Protein AF-A0A7S0CJ72-F1 (afdb_monomer_lite)

Foldseek 3Di:
DPPLDADLPQAPDWDAWDAQPLQQKIKTFGKWKDQLDDDPDPCHLQRNPDGWDFDAGCWFPRHDPHTGTTDIDPVCFLPLRRQQQAIFIAHNVVGHGDDGDADPSSHHFRWDADNNNQWIKTQGPNVRPDIDIDGPDPPDPDDDDDD

Secondary structure (DSSP, 8-state):
----PPP-TT-SEEEEEEEETTTTEEEEEEE-EEE--STTSTTTTTTTTS--EEEE--SSTT-SSSEEEEEEGGGGTT-TTT----EEEEETTTTEEEEEE--TTS--EEEEE-TTSSEEEEEETTTT--EEEEE-----SSS----

Organism: NCBI:txid420281

Sequence (147 aa):
MDDGKIPVPLSHGAEQLVHSQANGRVFVRSTVCCTCGFEGAYNGPDCGRCDGENVTVTTGPWAGPEIIMGRCGYSCDGNATTDILGVYEYDTNNDKVVRKHVMKDRTGGDPFPSPDGQHIVMLARNGGTSLRVVPWLISSRNGRLHT

Structure (mmCIF, N/CA/C/O backbone):
data_AF-A0A7S0CJ72-F1
#
_entry.id   AF-A0A7S0CJ72-F1
#
loop_
_atom_site.group_PDB
_atom_site.id
_atom_site.type_symbol
_atom_site.label_atom_id
_atom_site.label_alt_id
_atom_site.label_comp_id
_atom_site.label_asym_id
_atom_site.label_entity_id
_atom_site.label_seq_id
_atom_site.pdbx_PDB_ins_code
_atom_site.Cartn_x
_atom_site.Cartn_y
_atom_site.Cartn_z
_atom_site.occupancy
_atom_site.B_iso_or_equiv
_atom_site.auth_seq_id
_atom_site.auth_comp_id
_atom_site.auth_asym_id
_atom_site.auth_atom_id
_atom_site.pdbx_PDB_model_num
ATOM 1 N N . MET A 1 1 ? -0.139 -28.806 9.223 1.00 43.81 1 MET A N 1
ATOM 2 C CA . MET A 1 1 ? -0.161 -27.686 10.180 1.00 43.81 1 MET A CA 1
ATOM 3 C C . MET A 1 1 ? -0.335 -26.448 9.342 1.00 43.81 1 MET A C 1
ATOM 5 O O . MET A 1 1 ? 0.500 -26.218 8.480 1.00 43.81 1 MET A O 1
ATOM 9 N N . ASP A 1 2 ? -1.461 -25.767 9.506 1.00 59.28 2 ASP A N 1
ATOM 10 C CA . ASP A 1 2 ? -1.599 -24.397 9.027 1.00 59.28 2 ASP A CA 1
ATOM 11 C C . ASP A 1 2 ? -0.622 -23.571 9.873 1.00 59.28 2 ASP A C 1
ATOM 13 O O . ASP A 1 2 ? -0.706 -23.600 11.102 1.00 59.28 2 ASP A O 1
ATOM 17 N N . ASP A 1 3 ? 0.411 -23.000 9.259 1.00 70.56 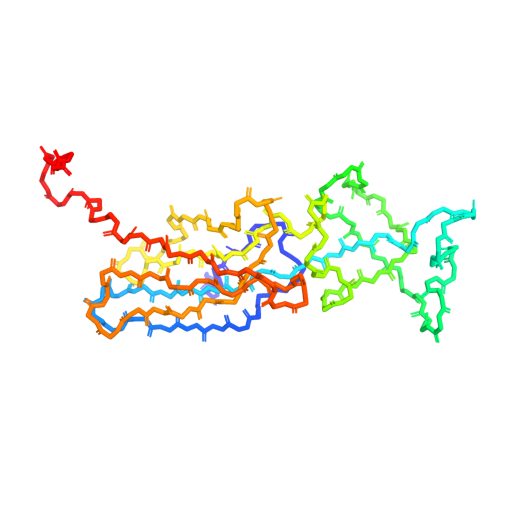3 ASP A N 1
ATOM 18 C CA . ASP A 1 3 ? 1.520 -22.363 9.981 1.00 70.56 3 ASP A CA 1
ATOM 19 C C . ASP A 1 3 ? 1.185 -20.929 10.426 1.00 70.56 3 ASP A C 1
ATOM 21 O O . ASP A 1 3 ? 2.069 -20.186 10.853 1.00 70.56 3 ASP A O 1
ATOM 25 N N . GLY A 1 4 ? -0.099 -20.552 10.360 1.00 73.69 4 GLY A N 1
ATOM 26 C CA . GLY A 1 4 ? -0.609 -19.250 10.784 1.00 73.69 4 GLY A CA 1
ATOM 27 C C . GLY A 1 4 ? -0.193 -18.109 9.857 1.00 73.69 4 GLY A C 1
ATOM 28 O O . GLY A 1 4 ? -0.257 -16.943 10.248 1.00 73.69 4 GLY A O 1
ATOM 29 N N . LYS A 1 5 ? 0.274 -18.415 8.640 1.00 80.31 5 LYS A N 1
ATOM 30 C CA . LYS A 1 5 ? 0.663 -17.403 7.658 1.00 80.31 5 LYS A CA 1
ATOM 31 C C . LYS A 1 5 ? -0.555 -16.834 6.949 1.00 80.31 5 LYS A C 1
ATOM 33 O O . LYS A 1 5 ? -1.272 -17.532 6.240 1.00 80.31 5 LYS A O 1
ATOM 38 N N . ILE A 1 6 ? -0.710 -15.520 7.048 1.00 83.00 6 ILE A N 1
ATOM 39 C CA . ILE A 1 6 ? -1.714 -14.773 6.294 1.00 83.00 6 ILE A CA 1
ATOM 40 C C . ILE A 1 6 ? -1.070 -14.295 4.986 1.00 83.00 6 ILE A C 1
ATOM 42 O O . ILE A 1 6 ? -0.121 -13.506 5.032 1.00 83.00 6 ILE A O 1
ATOM 46 N N . PRO A 1 7 ? -1.542 -14.744 3.809 1.00 84.69 7 PRO A N 1
ATOM 47 C CA . PRO A 1 7 ? -0.971 -14.310 2.543 1.00 84.69 7 PRO A CA 1
ATOM 48 C C . PRO A 1 7 ? -1.299 -12.837 2.273 1.00 84.69 7 PRO A C 1
ATOM 50 O O . PRO A 1 7 ? -2.437 -12.397 2.441 1.00 84.69 7 PRO A O 1
ATOM 53 N N . VAL A 1 8 ? -0.307 -12.094 1.779 1.00 87.56 8 VAL A N 1
ATOM 54 C CA . VAL A 1 8 ? -0.478 -10.745 1.224 1.00 87.56 8 VAL A CA 1
ATOM 55 C C . VAL A 1 8 ? -0.369 -10.866 -0.300 1.00 87.56 8 VAL A C 1
ATOM 57 O O . VAL A 1 8 ? 0.742 -10.972 -0.822 1.00 87.56 8 VAL A O 1
ATOM 60 N N . PRO A 1 9 ? -1.494 -10.936 -1.036 1.00 87.69 9 PRO A N 1
ATOM 61 C CA . PRO A 1 9 ? -1.473 -11.316 -2.445 1.00 87.69 9 PRO A CA 1
ATOM 62 C C . PRO A 1 9 ? -0.627 -10.369 -3.297 1.00 87.69 9 PRO A C 1
ATOM 64 O O . PRO A 1 9 ? -0.690 -9.151 -3.125 1.00 87.69 9 PRO A O 1
ATOM 67 N N . LEU A 1 10 ? 0.125 -10.939 -4.245 1.00 90.81 10 LEU A N 1
ATOM 68 C CA . LEU A 1 10 ? 0.986 -10.227 -5.205 1.00 90.81 10 LEU A CA 1
ATOM 69 C C . LEU A 1 10 ? 2.127 -9.410 -4.578 1.00 90.81 10 LEU A C 1
ATOM 71 O O . LEU A 1 10 ? 2.907 -8.804 -5.306 1.00 90.81 10 LEU A O 1
ATOM 75 N N . SER A 1 11 ? 2.240 -9.386 -3.254 1.00 92.19 11 SER A N 1
ATOM 76 C CA . SER A 1 11 ? 3.281 -8.654 -2.549 1.00 92.19 11 SER A CA 1
ATOM 77 C C . SER A 1 11 ? 4.620 -9.358 -2.704 1.00 92.19 11 SER A C 1
ATOM 79 O O . SER A 1 11 ? 4.690 -10.577 -2.558 1.00 92.19 11 SER A O 1
ATOM 81 N N . HIS A 1 12 ? 5.683 -8.592 -2.927 1.00 92.69 12 HIS A N 1
ATOM 82 C CA . HIS A 1 12 ? 7.040 -9.081 -2.696 1.00 92.69 12 HIS A CA 1
ATOM 83 C C . HIS A 1 12 ? 7.337 -9.113 -1.193 1.00 92.69 12 HIS A C 1
ATOM 85 O O . HIS A 1 12 ? 7.817 -10.115 -0.669 1.00 92.69 12 HIS A O 1
ATOM 91 N N . GLY A 1 13 ? 6.996 -8.027 -0.494 1.00 90.12 13 GLY A N 1
ATOM 92 C CA . GLY A 1 13 ? 7.207 -7.883 0.942 1.00 90.12 13 GLY A CA 1
ATOM 93 C C . GLY A 1 13 ? 6.019 -7.225 1.627 1.00 90.12 13 GLY A C 1
ATOM 94 O O . GLY A 1 13 ? 5.258 -6.482 1.009 1.00 90.12 13 GLY A O 1
ATOM 95 N N . ALA A 1 14 ? 5.827 -7.535 2.904 1.00 89.44 14 ALA A N 1
ATOM 96 C CA . ALA A 1 14 ? 4.840 -6.888 3.754 1.00 89.44 14 ALA A CA 1
ATOM 97 C C . ALA A 1 14 ? 5.614 -6.090 4.806 1.00 89.44 14 ALA A C 1
ATOM 99 O O . ALA A 1 14 ? 6.204 -6.652 5.727 1.00 89.44 14 ALA A O 1
ATOM 100 N N . GLU A 1 15 ? 5.680 -4.782 4.610 1.00 84.38 15 GLU A N 1
ATOM 101 C CA . GLU A 1 15 ? 6.492 -3.865 5.398 1.00 84.38 15 GLU A CA 1
ATOM 102 C C . GLU A 1 15 ? 5.594 -2.869 6.127 1.00 84.38 15 GLU A C 1
ATOM 104 O O . GLU A 1 15 ? 4.412 -2.756 5.823 1.00 84.38 15 GLU A O 1
ATOM 109 N N . GLN A 1 16 ? 6.149 -2.159 7.112 1.00 87.44 16 GLN A N 1
ATOM 110 C CA . GLN A 1 16 ? 5.455 -1.121 7.884 1.00 87.44 16 GLN A CA 1
ATOM 111 C C . GLN A 1 16 ? 4.030 -1.498 8.308 1.00 87.44 16 GLN A C 1
ATOM 113 O O . GLN A 1 16 ? 3.024 -1.207 7.653 1.00 87.44 16 GLN A O 1
ATOM 118 N N . LEU A 1 17 ? 3.974 -2.142 9.463 1.00 91.81 17 LEU A N 1
ATOM 119 C CA . LEU A 1 17 ? 2.744 -2.589 10.081 1.00 91.81 17 LEU A CA 1
ATOM 120 C C . LEU A 1 17 ? 2.312 -1.597 11.155 1.00 91.81 17 LEU A C 1
ATOM 122 O O . LEU A 1 17 ? 3.103 -1.215 12.017 1.00 91.81 17 LEU A O 1
ATOM 126 N N . VAL A 1 18 ? 1.032 -1.244 11.148 1.00 93.94 18 VAL A N 1
ATOM 127 C CA . VAL A 1 18 ? 0.402 -0.474 12.224 1.00 93.94 18 VAL A CA 1
ATOM 128 C C . VAL A 1 18 ? -0.882 -1.160 12.668 1.00 93.94 18 VAL A C 1
ATOM 130 O O . VAL A 1 18 ? -1.669 -1.636 11.853 1.00 93.94 18 VAL A O 1
ATOM 133 N N . HIS A 1 19 ? -1.100 -1.216 13.978 1.00 93.00 19 HIS A N 1
ATOM 134 C CA . HIS A 1 19 ? -2.293 -1.810 14.571 1.00 93.00 19 HIS A CA 1
ATOM 135 C C . HIS A 1 19 ? -3.148 -0.721 15.218 1.00 93.00 19 HIS A C 1
ATOM 137 O O . HIS A 1 19 ? -2.664 0.044 16.051 1.00 93.00 19 H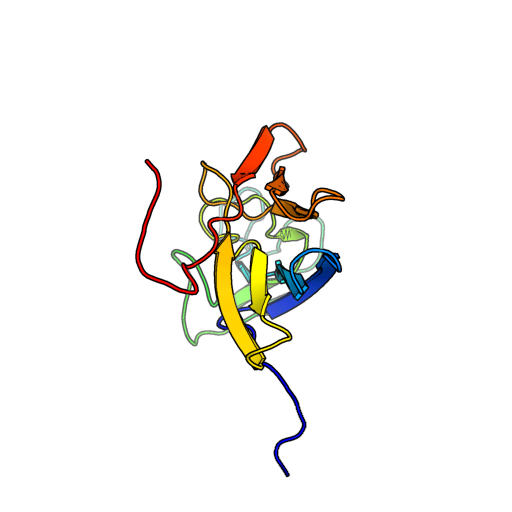IS A O 1
ATOM 143 N N . SER A 1 20 ? -4.428 -0.665 14.856 1.00 92.12 20 SER A N 1
ATOM 144 C CA . SER A 1 20 ? -5.417 0.163 15.538 1.00 92.12 20 SER A CA 1
ATOM 145 C C . SER A 1 20 ? -6.166 -0.684 16.558 1.00 92.12 20 SER A C 1
ATOM 147 O O . SER A 1 20 ? -6.998 -1.524 16.214 1.00 92.12 20 SER A O 1
ATOM 149 N N . GLN A 1 21 ? -5.881 -0.439 17.836 1.00 88.12 21 GLN A N 1
ATOM 150 C CA . GLN A 1 21 ? -6.561 -1.126 18.936 1.00 88.12 21 GLN A CA 1
ATOM 151 C C . GLN A 1 21 ? -8.054 -0.775 19.002 1.00 88.12 21 GLN A C 1
ATOM 153 O O . GLN A 1 21 ? -8.862 -1.621 19.370 1.00 88.12 21 GLN A O 1
ATOM 158 N N . ALA A 1 22 ? -8.427 0.447 18.608 1.00 88.94 22 ALA A N 1
ATOM 159 C CA . ALA A 1 22 ? -9.801 0.935 18.686 1.00 88.94 22 ALA A CA 1
ATOM 160 C C . ALA A 1 22 ? -10.771 0.171 17.766 1.00 88.94 22 ALA A C 1
ATOM 162 O O . ALA A 1 22 ? -11.934 -0.011 18.120 1.00 88.94 22 ALA A O 1
ATOM 163 N N . ASN A 1 23 ? -10.308 -0.299 16.601 1.00 85.69 23 ASN A N 1
ATOM 164 C CA . ASN A 1 23 ? -11.149 -1.008 15.628 1.00 85.69 23 ASN A CA 1
ATOM 165 C C . ASN A 1 23 ? -10.674 -2.444 15.306 1.00 85.69 23 ASN A C 1
ATOM 167 O O . ASN A 1 23 ? -11.300 -3.120 14.481 1.00 85.69 23 ASN A O 1
ATOM 171 N N . 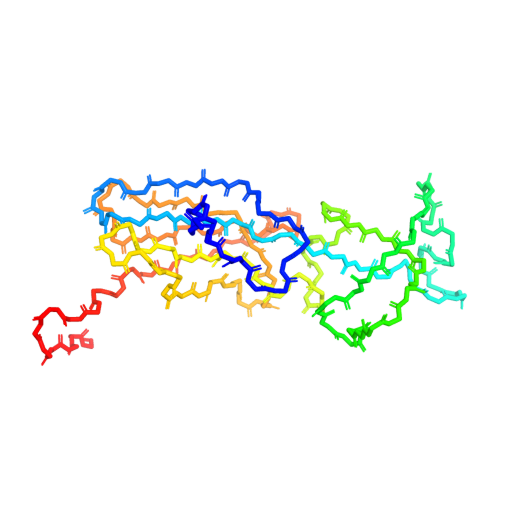GLY A 1 24 ? -9.605 -2.920 15.958 1.00 89.44 24 GLY A N 1
ATOM 172 C CA . GLY A 1 24 ? -9.055 -4.268 15.783 1.00 89.44 24 GLY A CA 1
ATOM 173 C C . GLY A 1 24 ? -8.552 -4.525 14.362 1.00 89.44 24 GLY A C 1
ATOM 174 O O . GLY A 1 24 ? -8.833 -5.572 13.777 1.00 89.44 24 GLY A O 1
ATOM 175 N N . ARG A 1 25 ? -7.883 -3.537 13.758 1.00 91.69 25 ARG A N 1
ATOM 176 C CA . ARG A 1 25 ? -7.360 -3.634 12.389 1.00 91.69 25 ARG A CA 1
ATOM 177 C C . ARG A 1 25 ? -5.856 -3.518 12.375 1.00 91.69 25 ARG A C 1
ATOM 179 O O . ARG A 1 25 ? -5.280 -2.645 13.024 1.00 91.69 25 ARG A O 1
ATOM 186 N N . VAL A 1 26 ? -5.234 -4.369 11.574 1.00 93.50 26 VAL A N 1
ATOM 187 C CA . VAL A 1 26 ? -3.832 -4.241 11.200 1.00 93.50 26 VAL A CA 1
ATOM 188 C C . VAL A 1 26 ? -3.785 -3.691 9.785 1.00 93.50 26 VAL A C 1
ATOM 190 O O . VAL A 1 26 ? -4.464 -4.193 8.894 1.00 93.50 26 VAL A O 1
ATOM 193 N N . PHE A 1 27 ? -2.986 -2.658 9.578 1.00 94.38 27 PHE A N 1
ATOM 194 C CA . PHE A 1 27 ? -2.716 -2.090 8.270 1.00 94.38 27 PHE A CA 1
ATOM 195 C C . PHE A 1 27 ? -1.263 -2.386 7.931 1.00 94.38 27 PHE A C 1
ATOM 197 O O . PHE A 1 27 ? -0.370 -2.059 8.712 1.00 94.38 27 PHE A O 1
ATOM 204 N N . VAL A 1 28 ? -1.035 -3.032 6.792 1.00 94.19 28 VAL A N 1
ATOM 205 C CA . VAL A 1 28 ? 0.297 -3.461 6.360 1.00 94.19 28 VAL A CA 1
ATOM 206 C C . VAL A 1 28 ? 0.574 -2.888 4.987 1.00 94.19 28 VAL A C 1
ATOM 208 O O . VAL A 1 28 ? -0.215 -3.090 4.059 1.00 94.19 28 VAL A O 1
ATOM 211 N N . ARG A 1 29 ? 1.689 -2.175 4.843 1.00 94.00 29 ARG A N 1
ATOM 212 C CA . ARG A 1 29 ? 2.140 -1.699 3.542 1.00 94.00 29 ARG A CA 1
ATOM 213 C C . ARG A 1 29 ? 2.703 -2.871 2.738 1.00 94.00 29 ARG A C 1
ATOM 215 O O . ARG A 1 29 ? 3.579 -3.604 3.178 1.00 94.00 29 ARG A O 1
ATOM 222 N N . SER A 1 30 ? 2.200 -3.043 1.529 1.00 93.81 30 SER A N 1
ATOM 223 C CA . SER A 1 30 ? 2.753 -3.971 0.555 1.00 93.81 30 SER A CA 1
ATOM 224 C C . SER A 1 30 ? 3.854 -3.295 -0.251 1.00 93.81 30 SER A C 1
ATOM 226 O O . SER A 1 30 ? 3.692 -2.157 -0.703 1.00 93.81 30 SER A O 1
ATOM 228 N N . THR A 1 31 ? 4.957 -4.014 -0.431 1.00 92.12 31 THR A N 1
ATOM 229 C CA . THR A 1 31 ? 6.028 -3.668 -1.359 1.00 92.12 31 THR A CA 1
ATOM 230 C C . THR A 1 31 ? 6.033 -4.630 -2.542 1.00 92.12 31 THR A C 1
ATOM 232 O O . THR A 1 31 ? 5.634 -5.794 -2.436 1.00 92.12 31 THR A O 1
ATOM 235 N N . VAL A 1 32 ? 6.454 -4.125 -3.699 1.00 93.12 32 VAL A N 1
ATOM 236 C CA . VAL A 1 32 ? 6.430 -4.834 -4.986 1.00 93.12 32 VAL A CA 1
ATOM 237 C C . VAL A 1 32 ? 7.818 -4.864 -5.611 1.00 93.12 32 VAL A C 1
ATOM 239 O O . VAL A 1 32 ? 8.716 -4.140 -5.181 1.00 93.12 32 VAL A O 1
ATOM 242 N N . CYS A 1 33 ? 7.965 -5.677 -6.653 1.00 91.38 33 CYS A N 1
ATOM 243 C CA . CYS A 1 33 ? 9.089 -5.589 -7.572 1.00 91.38 33 CYS A CA 1
ATOM 244 C C . CYS A 1 33 ? 8.706 -4.797 -8.822 1.00 91.38 33 CYS A C 1
ATOM 246 O O . CYS A 1 33 ? 7.551 -4.803 -9.250 1.00 91.38 33 CYS A O 1
ATOM 248 N N . CYS A 1 34 ? 9.682 -4.131 -9.421 1.00 87.25 34 CYS A N 1
ATOM 249 C CA . CYS A 1 34 ? 9.555 -3.376 -10.656 1.00 87.25 34 CYS A CA 1
ATOM 250 C C . CYS A 1 34 ? 10.781 -3.627 -11.536 1.00 87.25 34 CYS A C 1
ATOM 252 O O . CYS A 1 34 ? 11.883 -3.875 -11.045 1.00 87.25 34 CYS A O 1
ATOM 254 N N . THR A 1 35 ? 10.589 -3.568 -12.852 1.00 86.38 35 THR A N 1
ATOM 255 C CA . THR A 1 35 ? 11.709 -3.611 -13.793 1.00 86.38 35 THR A CA 1
ATOM 256 C C . THR A 1 35 ? 12.515 -2.319 -13.720 1.00 86.38 35 THR A C 1
ATOM 258 O O . THR A 1 35 ? 11.969 -1.241 -13.470 1.00 86.38 35 THR A O 1
ATOM 261 N N . CYS A 1 36 ? 13.809 -2.418 -13.999 1.00 77.31 36 CYS A N 1
ATOM 262 C CA . CYS A 1 36 ? 14.672 -1.253 -14.176 1.00 77.31 36 CYS A CA 1
ATOM 263 C C . CYS A 1 36 ? 14.399 -0.486 -15.473 1.00 77.31 36 CYS A C 1
ATOM 265 O O . CYS A 1 36 ? 14.829 0.658 -15.626 1.00 77.31 36 CYS A O 1
ATOM 267 N N . GLY A 1 37 ? 13.581 -1.076 -16.345 1.00 71.94 37 GLY A N 1
ATOM 268 C CA . GLY A 1 37 ? 13.180 -0.528 -17.622 1.00 71.94 37 GLY A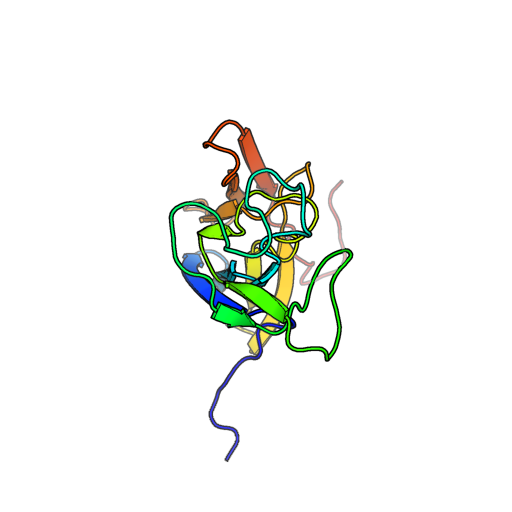 CA 1
ATOM 269 C C . GLY A 1 37 ? 13.782 -1.330 -18.766 1.00 71.94 37 GLY A C 1
ATOM 270 O O . GLY A 1 37 ? 14.196 -2.476 -18.616 1.00 71.94 37 GLY A O 1
ATOM 271 N N . PHE A 1 38 ? 13.793 -0.703 -19.931 1.00 62.81 38 PHE A N 1
ATOM 272 C CA . PHE A 1 38 ? 14.397 -1.218 -21.152 1.00 62.81 38 PHE A CA 1
ATOM 273 C C . PHE A 1 38 ? 15.596 -0.339 -21.533 1.00 62.81 38 PHE A C 1
ATOM 275 O O . PHE A 1 38 ? 15.810 0.734 -20.959 1.00 62.81 38 PHE A O 1
ATOM 282 N N . GLU A 1 39 ? 16.376 -0.782 -22.515 1.00 52.50 39 GLU A N 1
ATOM 283 C CA . GLU A 1 39 ? 17.472 0.001 -23.087 1.00 52.50 39 GLU A CA 1
ATOM 284 C C . GLU A 1 39 ? 16.960 1.376 -23.576 1.00 52.50 39 GLU A C 1
ATOM 286 O O . GLU A 1 39 ? 16.143 1.456 -24.490 1.00 52.50 39 GLU A O 1
ATOM 291 N N . GLY A 1 40 ? 17.383 2.464 -22.914 1.00 47.56 40 GLY A N 1
ATOM 292 C CA . GLY A 1 40 ? 16.910 3.838 -23.164 1.00 47.56 40 GLY A CA 1
ATOM 293 C C . GLY A 1 40 ? 16.008 4.454 -22.079 1.00 47.56 40 GLY A C 1
ATOM 294 O O . GLY A 1 40 ? 15.691 5.641 -22.158 1.00 47.56 40 GLY A O 1
ATOM 295 N N . ALA A 1 41 ? 15.613 3.704 -21.044 1.00 56.59 41 ALA A N 1
ATOM 296 C CA . ALA A 1 41 ? 14.967 4.266 -19.852 1.00 56.59 41 ALA A CA 1
ATOM 297 C C . ALA A 1 41 ? 15.977 5.019 -18.957 1.00 56.59 41 ALA A C 1
ATOM 299 O O . ALA A 1 41 ? 17.167 4.716 -18.971 1.00 56.59 41 ALA A O 1
ATOM 300 N N . TYR A 1 42 ? 15.507 5.957 -18.120 1.00 46.69 42 TYR A N 1
ATOM 301 C CA . TYR A 1 42 ? 16.361 6.754 -17.210 1.00 46.69 42 TYR A CA 1
ATOM 302 C C . TYR A 1 42 ? 17.196 5.887 -16.240 1.00 46.69 42 TYR A C 1
ATOM 304 O O . TYR A 1 42 ? 18.252 6.317 -15.785 1.00 46.69 42 TYR A O 1
ATOM 312 N N . ASN A 1 43 ? 16.742 4.655 -15.972 1.00 56.50 43 ASN A N 1
ATOM 313 C CA . ASN A 1 43 ? 17.438 3.642 -15.174 1.00 56.50 43 ASN A CA 1
ATOM 314 C C . ASN A 1 43 ? 17.951 2.444 -15.998 1.00 56.50 43 ASN A C 1
ATOM 316 O O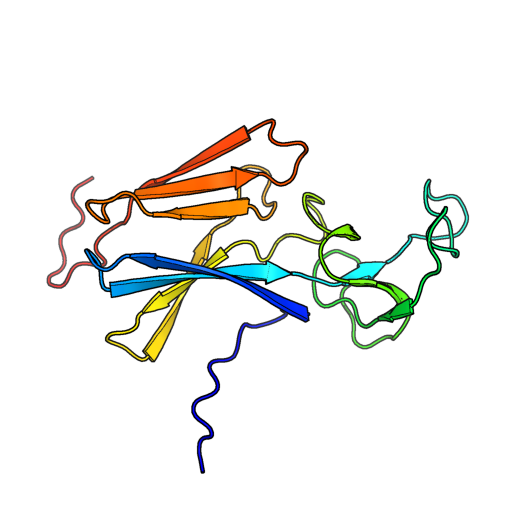 . ASN A 1 43 ? 18.400 1.483 -15.391 1.00 56.50 43 ASN A O 1
ATOM 320 N N . GLY A 1 44 ? 17.925 2.509 -17.336 1.00 56.62 44 GLY A N 1
ATOM 321 C CA . GLY A 1 44 ? 18.499 1.524 -18.262 1.00 56.62 44 GLY A CA 1
ATOM 322 C C . GLY A 1 44 ? 18.198 0.039 -17.971 1.00 56.62 44 GLY A C 1
ATOM 323 O O . GLY A 1 44 ? 17.369 -0.294 -17.127 1.00 56.62 44 GLY A O 1
ATOM 324 N N . PRO A 1 45 ? 18.881 -0.886 -18.663 1.00 59.12 45 PRO A N 1
ATOM 325 C CA . PRO A 1 45 ? 18.878 -2.298 -18.288 1.00 59.12 45 PRO A CA 1
ATOM 326 C C . PRO A 1 45 ? 19.635 -2.552 -16.971 1.00 59.12 45 PRO A C 1
ATOM 328 O O . PRO A 1 45 ? 19.337 -3.520 -16.279 1.00 59.12 45 PRO A O 1
ATOM 331 N N . ASP A 1 46 ? 20.548 -1.652 -16.587 1.00 60.25 46 ASP A N 1
ATOM 332 C CA . ASP A 1 46 ? 21.455 -1.827 -15.442 1.00 60.25 46 ASP A CA 1
ATOM 333 C C . ASP A 1 46 ? 20.929 -1.243 -14.122 1.00 60.25 46 ASP A C 1
ATOM 335 O O . ASP A 1 46 ? 21.655 -1.183 -13.135 1.00 60.25 46 ASP A O 1
ATOM 339 N N . CYS A 1 47 ? 19.675 -0.782 -14.069 1.00 70.44 47 CYS A N 1
ATOM 340 C CA . CYS A 1 47 ? 19.080 -0.190 -12.864 1.00 70.44 47 CYS A CA 1
ATOM 341 C C . CYS A 1 47 ? 19.762 1.095 -12.358 1.00 70.44 47 CYS A C 1
ATOM 343 O O . CYS A 1 47 ? 19.579 1.485 -11.197 1.00 70.44 47 CYS A O 1
ATOM 345 N N . GLY A 1 48 ? 20.492 1.785 -13.237 1.00 67.25 48 GLY A N 1
ATOM 346 C CA . GLY A 1 48 ? 21.176 3.040 -12.949 1.00 67.25 48 GLY A CA 1
ATOM 347 C C . GLY A 1 48 ? 22.377 2.865 -12.015 1.00 67.25 48 GLY A C 1
ATOM 348 O O . GLY A 1 48 ? 23.252 2.045 -12.248 1.00 67.25 48 GLY A O 1
ATOM 349 N N . ARG A 1 49 ? 22.464 3.699 -10.968 1.00 61.19 49 ARG A N 1
ATOM 350 C CA . ARG A 1 49 ? 23.629 3.767 -10.056 1.00 61.19 49 ARG A CA 1
ATOM 351 C C . ARG A 1 49 ? 23.722 2.598 -9.071 1.00 61.19 49 ARG A C 1
ATOM 353 O O . ARG A 1 49 ? 24.733 2.439 -8.392 1.00 61.19 49 ARG A O 1
ATOM 360 N N . CYS A 1 50 ? 22.654 1.837 -8.935 1.00 61.09 50 CYS A N 1
ATOM 361 C CA . CYS A 1 50 ? 22.602 0.700 -8.044 1.00 61.09 50 CYS A CA 1
ATOM 362 C C . CYS A 1 50 ? 22.517 -0.555 -8.927 1.00 61.09 50 CYS A C 1
ATOM 364 O O . CYS A 1 50 ? 21.813 -0.529 -9.938 1.00 61.09 50 CYS A O 1
ATOM 366 N N . ASP A 1 51 ? 23.159 -1.651 -8.527 1.00 70.69 51 ASP A N 1
ATOM 367 C CA . ASP A 1 51 ? 23.113 -2.913 -9.279 1.00 70.69 51 ASP A CA 1
ATOM 368 C C . ASP A 1 51 ? 21.708 -3.526 -9.243 1.00 70.69 51 ASP A C 1
ATOM 370 O O . ASP A 1 51 ? 21.038 -3.494 -8.202 1.00 70.69 51 ASP A O 1
ATOM 374 N N . GLY A 1 52 ? 21.242 -4.032 -10.383 1.00 78.94 52 GLY A N 1
ATOM 375 C CA . GLY A 1 52 ? 19.973 -4.745 -10.499 1.00 78.94 52 GLY A CA 1
ATOM 376 C C . GLY A 1 52 ? 19.999 -6.163 -9.944 1.00 78.94 52 GLY A C 1
ATOM 377 O O . GLY A 1 52 ? 21.057 -6.751 -9.726 1.00 78.94 52 GLY A O 1
ATOM 378 N N . GLU A 1 53 ? 18.811 -6.729 -9.759 1.00 86.81 53 GLU A N 1
ATOM 379 C CA . GLU A 1 53 ? 18.612 -8.126 -9.384 1.00 86.81 53 GLU A CA 1
ATOM 380 C C . GLU A 1 53 ? 17.569 -8.806 -10.282 1.00 86.81 53 GLU A C 1
ATOM 382 O O . GLU A 1 53 ? 16.728 -8.164 -10.912 1.00 86.81 53 GLU A O 1
ATOM 387 N N . ASN A 1 54 ? 17.632 -10.135 -10.343 1.00 89.44 54 ASN A N 1
ATOM 388 C CA . ASN A 1 54 ? 16.654 -10.953 -11.051 1.00 89.44 54 ASN A CA 1
ATOM 389 C C . ASN A 1 54 ? 15.369 -11.046 -10.221 1.00 89.44 54 ASN A C 1
ATOM 391 O O . ASN A 1 54 ? 15.357 -11.689 -9.170 1.00 89.44 54 ASN A O 1
ATOM 395 N N . VAL A 1 55 ? 14.285 -10.438 -10.704 1.00 91.00 55 VAL A N 1
ATOM 396 C CA . VAL A 1 55 ? 13.005 -10.351 -9.988 1.00 91.00 55 VAL A CA 1
ATOM 397 C C . VAL A 1 55 ? 11.851 -10.858 -10.842 1.00 91.00 55 VAL A C 1
ATOM 399 O O . VAL A 1 55 ? 11.887 -10.800 -12.071 1.00 91.00 55 VAL A O 1
ATOM 402 N N . THR A 1 56 ? 10.783 -11.295 -10.181 1.00 92.44 56 THR A N 1
ATOM 403 C CA . THR A 1 56 ? 9.485 -11.531 -10.819 1.00 92.44 56 THR A CA 1
ATOM 404 C C . THR A 1 56 ? 8.569 -10.363 -10.483 1.00 92.44 56 THR A C 1
ATOM 406 O O . THR A 1 56 ? 8.299 -10.088 -9.312 1.00 92.44 56 THR A O 1
ATOM 409 N N . VAL A 1 57 ? 8.091 -9.660 -11.506 1.00 91.19 57 VAL A N 1
ATOM 410 C CA . VAL A 1 57 ? 7.162 -8.540 -11.330 1.00 91.19 57 VAL A CA 1
ATOM 411 C C . VAL A 1 57 ? 5.735 -9.080 -11.281 1.00 91.19 57 VAL A C 1
ATOM 413 O O . VAL A 1 57 ? 5.287 -9.797 -12.170 1.00 91.19 57 VAL A O 1
ATOM 416 N N . THR A 1 58 ? 5.010 -8.739 -10.220 1.00 94.00 58 THR A N 1
ATOM 417 C CA . THR A 1 58 ? 3.658 -9.251 -9.931 1.00 94.00 58 THR A CA 1
ATOM 418 C C . THR A 1 58 ? 2.558 -8.223 -10.185 1.00 94.00 58 THR A C 1
ATOM 420 O O . THR A 1 58 ? 1.372 -8.553 -10.124 1.00 94.00 58 THR A O 1
ATOM 423 N N . THR A 1 59 ? 2.929 -6.972 -10.460 1.00 91.56 59 THR A N 1
ATOM 424 C CA . THR A 1 59 ? 2.006 -5.848 -10.633 1.00 91.56 59 THR A CA 1
ATOM 425 C C . THR A 1 59 ? 2.405 -4.948 -11.796 1.00 91.56 59 THR A C 1
ATOM 427 O O . THR A 1 59 ? 3.571 -4.835 -12.165 1.00 91.56 59 THR A O 1
ATOM 430 N N . GLY A 1 60 ? 1.413 -4.265 -12.367 1.00 88.38 60 GLY A N 1
ATOM 431 C CA . GLY A 1 60 ? 1.642 -3.302 -13.438 1.00 88.38 60 GLY A CA 1
ATOM 432 C C . GLY A 1 60 ? 1.817 -3.912 -14.831 1.00 88.38 60 GLY A C 1
ATOM 433 O O . GLY A 1 60 ? 1.530 -5.090 -15.035 1.00 88.38 60 GLY A O 1
ATOM 434 N N . PRO A 1 61 ? 2.260 -3.101 -15.811 1.00 87.06 61 PRO A N 1
ATOM 435 C CA . PRO A 1 61 ? 2.338 -3.500 -17.222 1.00 87.06 61 PRO A CA 1
ATOM 436 C C . PRO A 1 61 ? 3.306 -4.651 -17.511 1.00 87.06 61 PRO A C 1
ATOM 438 O O . PRO A 1 61 ? 3.148 -5.339 -18.512 1.00 87.06 61 PRO A O 1
ATOM 441 N N . TRP A 1 62 ? 4.294 -4.847 -16.638 1.00 86.81 62 TRP A N 1
ATOM 442 C CA . TRP A 1 62 ? 5.337 -5.865 -16.773 1.00 86.81 62 TRP A CA 1
ATOM 443 C C . TRP A 1 62 ? 5.084 -7.090 -15.887 1.00 86.81 62 TRP A C 1
ATOM 445 O O . TRP A 1 62 ? 5.996 -7.877 -15.656 1.00 86.81 62 TRP A O 1
ATOM 455 N N . ALA A 1 63 ? 3.868 -7.237 -15.349 1.00 90.81 63 ALA A N 1
ATOM 456 C CA . ALA A 1 63 ? 3.522 -8.382 -14.524 1.00 90.81 63 ALA A CA 1
ATOM 457 C C . ALA A 1 63 ? 3.520 -9.676 -15.350 1.00 90.81 63 ALA A C 1
ATOM 459 O O . ALA A 1 63 ? 2.850 -9.761 -16.381 1.00 90.81 63 ALA A O 1
ATOM 460 N N . GLY A 1 64 ? 4.222 -10.702 -14.875 1.00 90.25 64 GLY A N 1
ATOM 461 C CA . GLY A 1 64 ? 4.324 -11.972 -15.583 1.00 90.25 64 GLY A CA 1
ATOM 462 C C . GLY A 1 64 ? 5.158 -13.010 -14.833 1.00 90.25 64 GLY A C 1
ATOM 463 O O . GLY A 1 64 ? 5.765 -12.696 -13.812 1.00 90.25 64 GLY A O 1
ATOM 464 N N . PRO A 1 65 ? 5.184 -14.262 -15.321 1.00 90.31 65 PRO A N 1
ATOM 465 C CA . PRO A 1 65 ? 5.977 -15.333 -14.717 1.00 90.31 65 PRO A CA 1
ATOM 466 C C . PRO A 1 65 ? 7.478 -15.216 -15.025 1.00 90.31 65 PRO A C 1
ATOM 468 O O . PRO A 1 65 ? 8.277 -15.967 -14.471 1.00 90.31 65 PRO A O 1
ATOM 471 N N . GLU A 1 66 ? 7.858 -14.322 -15.936 1.00 89.19 66 GLU A N 1
ATOM 472 C CA . GLU A 1 66 ? 9.235 -14.153 -16.382 1.00 89.19 66 GLU A CA 1
ATOM 473 C C . GLU A 1 66 ? 10.100 -13.502 -15.300 1.00 89.19 66 GLU A C 1
ATOM 475 O O . GLU A 1 66 ? 9.669 -12.610 -14.566 1.00 89.19 66 GLU A O 1
ATOM 480 N N . ILE A 1 67 ? 11.346 -13.967 -15.215 1.00 88.38 67 ILE A N 1
ATOM 481 C CA . ILE A 1 67 ? 12.377 -13.352 -14.387 1.00 88.38 67 ILE A CA 1
ATOM 482 C C . ILE A 1 67 ? 13.063 -12.293 -15.241 1.00 88.38 67 ILE A C 1
ATOM 484 O O . ILE A 1 67 ? 13.615 -12.609 -16.295 1.00 88.38 67 ILE A O 1
ATOM 488 N N . ILE A 1 68 ? 13.031 -11.050 -14.778 1.00 87.00 68 ILE A N 1
ATOM 489 C CA . ILE A 1 68 ? 13.597 -9.900 -15.481 1.00 87.00 68 ILE A CA 1
ATOM 490 C C . ILE A 1 68 ? 14.536 -9.123 -14.563 1.00 87.00 68 ILE A C 1
ATOM 492 O O . ILE A 1 68 ? 14.440 -9.211 -13.338 1.00 87.00 68 ILE A O 1
ATOM 496 N N . MET A 1 69 ? 15.430 -8.336 -15.160 1.00 87.25 69 MET A N 1
ATOM 497 C CA . MET A 1 69 ? 16.280 -7.423 -14.401 1.00 87.25 69 MET A CA 1
ATOM 498 C C . MET A 1 69 ? 15.426 -6.304 -13.788 1.00 87.25 69 MET A C 1
ATOM 500 O O . MET A 1 69 ? 14.661 -5.612 -14.477 1.00 87.25 69 MET A O 1
ATOM 504 N N . GLY A 1 70 ? 15.530 -6.141 -12.475 1.00 89.06 70 GLY A N 1
ATOM 505 C CA . GLY A 1 70 ? 14.666 -5.262 -11.707 1.00 89.06 70 GLY A CA 1
ATOM 506 C C . GLY A 1 70 ? 15.170 -4.996 -10.295 1.00 89.06 70 GLY A C 1
ATOM 507 O O . GLY A 1 70 ? 16.339 -5.190 -9.967 1.00 89.06 70 GLY A O 1
ATOM 508 N N . ARG A 1 71 ? 14.253 -4.496 -9.472 1.00 88.31 71 ARG A N 1
ATOM 509 C CA . ARG A 1 71 ? 14.432 -4.226 -8.043 1.00 88.31 71 ARG A CA 1
ATOM 510 C C . ARG A 1 71 ? 13.142 -4.528 -7.307 1.00 88.31 71 ARG A C 1
ATOM 512 O O . ARG A 1 71 ? 12.067 -4.450 -7.904 1.00 88.31 71 ARG A O 1
ATOM 519 N N . CYS A 1 72 ? 13.237 -4.769 -6.008 1.00 89.38 72 CYS A N 1
ATOM 520 C CA . CYS A 1 72 ? 12.075 -4.840 -5.133 1.00 89.38 72 CYS A CA 1
ATOM 521 C C . CYS A 1 72 ? 12.127 -3.812 -3.996 1.00 89.38 72 CYS A C 1
ATOM 523 O O . CYS A 1 72 ? 13.148 -3.172 -3.735 1.00 89.38 72 CYS A O 1
ATOM 525 N N . GLY A 1 73 ? 10.994 -3.630 -3.318 1.00 88.69 73 GLY A N 1
ATOM 526 C CA . GLY A 1 73 ? 10.928 -2.775 -2.137 1.00 88.69 73 GLY A CA 1
ATOM 527 C C . GLY A 1 73 ? 10.921 -1.286 -2.479 1.00 88.69 73 GLY A C 1
ATOM 528 O O . GLY A 1 73 ? 10.298 -0.852 -3.450 1.00 88.69 73 GLY A O 1
ATOM 529 N N . TYR A 1 74 ? 11.653 -0.508 -1.678 1.00 84.81 74 TYR A N 1
ATOM 530 C CA . TYR A 1 74 ? 11.624 0.957 -1.691 1.00 84.81 74 TYR A CA 1
ATOM 531 C C . TYR A 1 74 ? 11.911 1.606 -3.048 1.00 84.81 74 TYR A C 1
ATOM 533 O O . TYR A 1 74 ? 11.436 2.703 -3.327 1.00 84.81 74 TYR A O 1
ATOM 541 N N . SER A 1 75 ? 12.681 0.943 -3.915 1.00 85.12 75 SER A N 1
ATOM 542 C CA . SER A 1 75 ? 12.994 1.466 -5.251 1.00 85.12 75 SER A CA 1
ATOM 543 C C . SER A 1 75 ? 11.783 1.537 -6.187 1.00 85.12 75 SER A C 1
ATOM 545 O O . SER A 1 75 ? 11.847 2.228 -7.201 1.00 85.12 75 SER A O 1
ATOM 547 N N . CYS A 1 76 ? 10.697 0.834 -5.861 1.00 86.56 76 CYS A N 1
ATOM 548 C CA . CYS A 1 76 ? 9.487 0.767 -6.676 1.00 86.56 76 CYS A CA 1
ATOM 549 C C . CYS A 1 76 ? 8.339 1.627 -6.135 1.00 86.56 76 CYS A C 1
ATOM 551 O O . CYS A 1 76 ? 7.307 1.741 -6.799 1.00 86.56 76 CYS A O 1
ATOM 553 N N . ASP A 1 77 ? 8.503 2.220 -4.952 1.00 87.56 77 ASP A N 1
ATOM 554 C CA . ASP A 1 77 ? 7.453 2.977 -4.280 1.00 87.56 77 ASP A CA 1
ATOM 555 C C . ASP A 1 77 ? 7.080 4.266 -5.011 1.00 87.56 77 ASP A C 1
ATOM 557 O O . ASP A 1 77 ? 7.910 4.922 -5.640 1.00 87.56 77 ASP A O 1
ATOM 561 N N . GLY A 1 78 ? 5.809 4.656 -4.905 1.00 85.44 78 GLY A N 1
ATOM 562 C CA . GLY A 1 78 ? 5.296 5.883 -5.511 1.00 85.44 78 GLY A CA 1
ATOM 563 C C . GLY A 1 78 ? 5.157 5.810 -7.032 1.00 85.44 78 GLY A C 1
ATOM 564 O O . GLY A 1 78 ? 4.654 6.749 -7.648 1.00 85.44 78 GLY A O 1
ATOM 565 N N . ASN A 1 79 ? 5.544 4.699 -7.662 1.00 86.38 79 ASN A N 1
ATOM 566 C CA . ASN A 1 79 ? 5.306 4.476 -9.078 1.00 86.38 79 ASN A CA 1
ATOM 567 C C . ASN A 1 79 ? 3.863 4.000 -9.297 1.00 86.38 79 ASN A C 1
ATOM 569 O O . ASN A 1 79 ? 3.510 2.863 -8.990 1.00 86.38 79 ASN A O 1
ATOM 573 N N . ALA A 1 80 ? 3.038 4.855 -9.903 1.00 86.62 80 ALA A N 1
ATOM 574 C CA . ALA A 1 80 ? 1.610 4.604 -10.120 1.00 86.62 80 ALA A CA 1
ATOM 575 C C . ALA A 1 80 ? 1.289 3.403 -11.030 1.00 86.62 80 ALA A C 1
ATOM 577 O O . ALA A 1 80 ? 0.127 3.010 -11.139 1.00 86.62 80 ALA A O 1
ATOM 578 N N . THR A 1 81 ? 2.289 2.839 -11.712 1.00 85.31 81 THR A N 1
ATOM 579 C CA . THR A 1 81 ? 2.115 1.659 -12.564 1.00 85.31 81 THR A CA 1
ATOM 580 C C . THR A 1 81 ? 2.466 0.357 -11.855 1.00 85.31 81 THR A C 1
ATOM 582 O O . THR A 1 81 ? 1.877 -0.662 -12.195 1.00 85.31 81 THR A O 1
ATOM 585 N N . THR A 1 82 ? 3.352 0.376 -10.854 1.00 87.88 82 THR A N 1
ATOM 586 C CA . THR A 1 82 ? 3.842 -0.833 -10.166 1.00 87.88 82 THR A CA 1
ATOM 587 C C . THR A 1 82 ? 3.447 -0.878 -8.690 1.00 87.88 82 THR A C 1
ATOM 589 O O . THR A 1 82 ? 2.940 -1.902 -8.231 1.00 87.88 82 THR A O 1
ATOM 592 N N . ASP A 1 83 ? 3.587 0.221 -7.944 1.00 89.88 83 ASP A N 1
ATOM 593 C CA . ASP A 1 83 ? 3.227 0.339 -6.520 1.00 89.88 83 ASP A CA 1
ATOM 594 C C . ASP A 1 83 ? 1.716 0.554 -6.347 1.00 89.88 83 ASP A C 1
ATOM 596 O O . ASP A 1 83 ? 1.245 1.570 -5.851 1.00 89.88 83 ASP A O 1
ATOM 600 N N . ILE A 1 84 ? 0.932 -0.415 -6.817 1.00 91.62 84 ILE A N 1
ATOM 601 C CA . ILE A 1 84 ? -0.539 -0.356 -6.867 1.00 91.62 84 ILE A CA 1
ATOM 602 C C . ILE A 1 84 ? -1.212 -1.267 -5.829 1.00 91.62 84 ILE A C 1
ATOM 604 O O . ILE A 1 84 ? -2.438 -1.454 -5.830 1.00 91.62 84 ILE A O 1
ATOM 608 N N . LEU A 1 85 ? -0.416 -1.907 -4.968 1.00 92.75 85 LEU A N 1
ATOM 609 C CA . LEU A 1 85 ? -0.926 -2.733 -3.875 1.00 92.75 85 LEU A CA 1
ATOM 610 C C . LEU A 1 85 ? -1.242 -1.884 -2.645 1.00 92.75 85 LEU A C 1
ATOM 612 O O . LEU A 1 85 ? -2.288 -2.082 -2.038 1.00 92.75 85 LEU A O 1
ATOM 616 N N . GLY A 1 86 ? -0.412 -0.889 -2.330 1.00 92.88 86 GLY A N 1
ATOM 617 C CA . GLY A 1 86 ? -0.655 0.020 -1.216 1.00 92.88 86 GLY A CA 1
ATOM 618 C C . GLY A 1 86 ? -0.768 -0.701 0.123 1.00 92.88 86 GLY A C 1
ATOM 619 O O . GLY A 1 86 ? 0.104 -1.485 0.478 1.00 92.88 86 GLY A O 1
ATOM 620 N N . VAL A 1 87 ? -1.810 -0.406 0.892 1.00 94.38 87 VAL A N 1
ATOM 621 C CA . VAL A 1 87 ? -1.983 -0.891 2.264 1.00 94.38 87 VAL A CA 1
ATOM 622 C C . VAL A 1 87 ? -3.081 -1.937 2.324 1.00 94.38 87 VAL A C 1
ATOM 624 O O . VAL A 1 87 ? -4.243 -1.653 2.034 1.00 94.38 87 VAL A O 1
ATOM 627 N N . TYR A 1 88 ? -2.739 -3.131 2.781 1.00 94.31 88 TYR A N 1
ATOM 628 C CA . TYR A 1 88 ? -3.715 -4.155 3.116 1.00 94.31 88 TYR A CA 1
ATOM 629 C C . TYR A 1 88 ? -4.264 -3.927 4.525 1.00 94.31 88 TYR A C 1
ATOM 631 O O . TYR A 1 88 ? -3.510 -3.716 5.470 1.00 94.31 88 TYR A O 1
ATOM 639 N N . GLU A 1 89 ? -5.587 -3.972 4.662 1.00 93.12 89 GLU A N 1
ATOM 640 C CA . GLU A 1 89 ? -6.294 -3.974 5.943 1.00 93.12 89 GLU A CA 1
ATOM 641 C C . GLU A 1 89 ? -6.644 -5.417 6.297 1.00 93.12 89 GLU A C 1
ATOM 643 O O . GLU A 1 89 ? -7.390 -6.084 5.575 1.00 93.12 89 GLU A O 1
ATOM 648 N N . TYR A 1 90 ? -6.125 -5.878 7.425 1.00 91.69 90 TYR A N 1
ATOM 649 C CA . TYR A 1 90 ? -6.379 -7.185 7.998 1.00 91.69 90 TYR A CA 1
ATOM 650 C C . TYR A 1 90 ? -7.256 -7.056 9.251 1.00 91.69 90 TYR A C 1
ATOM 652 O O . TYR A 1 90 ? -7.028 -6.210 10.120 1.00 91.69 90 TYR A O 1
ATOM 660 N N . ASP A 1 91 ? -8.298 -7.883 9.313 1.00 90.44 91 ASP A N 1
ATOM 661 C CA . ASP A 1 91 ? -9.223 -7.992 10.438 1.00 90.44 91 ASP A CA 1
ATOM 662 C C . ASP A 1 91 ? -8.723 -9.029 11.434 1.00 90.44 91 ASP A C 1
ATOM 664 O O . ASP A 1 91 ? -8.847 -10.228 11.182 1.00 90.44 91 ASP A O 1
ATOM 668 N N . THR A 1 92 ? -8.225 -8.586 12.586 1.00 88.38 92 THR A N 1
ATOM 669 C CA . THR A 1 92 ? -7.729 -9.511 13.615 1.00 88.38 92 THR A CA 1
ATOM 670 C C . THR A 1 92 ? -8.848 -10.304 14.284 1.00 88.38 92 THR A C 1
ATOM 672 O O . THR A 1 92 ? -8.580 -11.334 14.890 1.00 88.38 92 THR A O 1
ATOM 675 N N . ASN A 1 93 ? -10.110 -9.875 14.158 1.00 86.81 93 ASN A N 1
ATOM 676 C CA . ASN A 1 93 ? -11.247 -10.592 14.741 1.00 86.81 93 ASN A CA 1
ATOM 677 C C . ASN A 1 93 ? -11.752 -11.728 13.845 1.00 86.81 93 ASN A C 1
ATOM 679 O O . ASN A 1 93 ? -12.382 -12.656 14.339 1.00 86.81 93 ASN A O 1
ATOM 683 N N . ASN A 1 94 ? -11.541 -11.613 12.530 1.00 85.50 94 ASN A N 1
ATOM 684 C CA . ASN A 1 94 ? -12.064 -12.546 11.525 1.00 85.50 94 ASN A CA 1
ATOM 685 C C . ASN A 1 94 ? -10.960 -13.252 10.725 1.00 85.50 94 ASN A C 1
ATOM 687 O O . ASN A 1 94 ? -11.278 -13.918 9.743 1.00 85.50 94 ASN A O 1
ATOM 691 N N . ASP A 1 95 ? -9.699 -13.041 11.103 1.00 85.94 95 ASP A N 1
ATOM 692 C CA . ASP A 1 95 ? -8.503 -13.623 10.496 1.00 85.94 95 ASP A CA 1
ATOM 693 C C . ASP A 1 95 ? -8.477 -13.545 8.961 1.00 85.94 95 ASP A C 1
ATOM 695 O O . ASP A 1 95 ? -8.355 -14.538 8.245 1.00 85.94 95 ASP A O 1
ATOM 699 N N . LYS A 1 96 ? -8.681 -12.337 8.420 1.00 86.81 96 LYS A N 1
ATOM 700 C CA . LYS A 1 96 ? -8.702 -12.142 6.965 1.00 86.81 96 LYS A CA 1
AT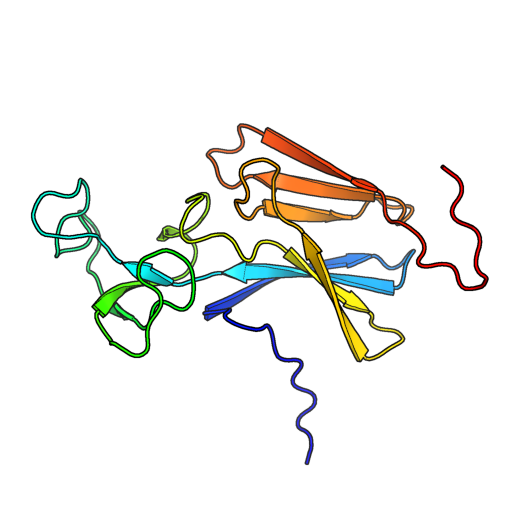OM 701 C C . LYS A 1 96 ? -8.305 -10.745 6.527 1.00 86.81 96 LYS A C 1
ATOM 703 O O . LYS A 1 96 ? -8.633 -9.746 7.170 1.00 86.81 96 LYS A O 1
ATOM 708 N N . VAL A 1 97 ? -7.687 -10.670 5.352 1.00 88.94 97 VAL A N 1
ATOM 709 C CA . VAL A 1 97 ? -7.546 -9.418 4.602 1.00 88.94 97 VAL A CA 1
ATOM 710 C C . VAL A 1 97 ? -8.938 -8.982 4.142 1.00 88.94 97 VAL A C 1
ATOM 712 O O . VAL A 1 97 ? -9.634 -9.727 3.455 1.00 88.94 97 VAL A O 1
ATOM 715 N N . VAL A 1 98 ? -9.367 -7.784 4.536 1.00 88.88 98 VAL A N 1
ATOM 716 C CA . VAL A 1 98 ? -10.712 -7.268 4.234 1.00 88.88 98 VAL A CA 1
ATOM 717 C C . VAL A 1 98 ? -10.716 -6.205 3.151 1.00 88.88 98 VAL A C 1
ATOM 719 O O . VAL A 1 98 ? -11.704 -6.083 2.428 1.00 88.88 98 VAL A O 1
ATOM 722 N N . ARG A 1 99 ? -9.643 -5.418 3.042 1.00 89.94 99 ARG A N 1
ATOM 723 C CA . ARG A 1 99 ? -9.560 -4.287 2.117 1.00 89.94 99 ARG A CA 1
ATOM 724 C C . ARG A 1 99 ? -8.127 -4.015 1.688 1.00 89.94 99 ARG A C 1
ATOM 726 O O . ARG A 1 99 ? -7.170 -4.416 2.344 1.00 89.94 99 ARG A O 1
ATOM 733 N N . LYS A 1 100 ? -8.024 -3.287 0.581 1.00 91.38 100 LYS A N 1
ATOM 734 C CA . LYS A 1 100 ? -6.791 -2.719 0.051 1.00 91.38 100 LYS A CA 1
ATOM 735 C C . LYS A 1 100 ? -6.994 -1.218 -0.141 1.00 91.38 100 LYS A C 1
ATOM 737 O O . LYS A 1 100 ? -7.965 -0.811 -0.780 1.00 91.38 100 LYS A O 1
ATOM 742 N N . HIS A 1 101 ? -6.095 -0.412 0.406 1.00 92.94 101 HIS A N 1
ATOM 743 C CA . HIS A 1 101 ? -6.127 1.045 0.360 1.00 92.94 101 HIS A CA 1
ATOM 744 C C . HIS A 1 101 ? -4.958 1.554 -0.476 1.00 92.94 101 HIS A C 1
ATOM 746 O O . HIS A 1 101 ? -3.819 1.146 -0.283 1.00 92.94 101 HIS A O 1
ATOM 752 N N . VAL A 1 102 ? -5.237 2.459 -1.403 1.00 93.44 102 VAL A N 1
ATOM 753 C CA . VAL A 1 102 ? -4.229 3.111 -2.255 1.00 93.44 102 VAL A CA 1
ATOM 754 C C . VAL A 1 102 ? -4.392 4.622 -2.155 1.00 93.44 102 VAL A C 1
ATOM 756 O O . VAL A 1 102 ? -5.405 5.105 -1.660 1.00 93.44 102 VAL A O 1
ATOM 759 N N . MET A 1 103 ? -3.438 5.398 -2.638 1.00 93.00 103 MET A N 1
ATOM 760 C CA . MET A 1 103 ? -3.570 6.842 -2.818 1.00 93.00 103 MET A CA 1
ATOM 761 C C . MET A 1 103 ? -4.531 7.166 -3.979 1.00 93.00 103 MET A C 1
ATOM 763 O O . MET A 1 103 ? -5.005 6.273 -4.685 1.00 93.00 103 MET A O 1
ATOM 767 N N . LYS A 1 104 ? -4.894 8.444 -4.170 1.00 89.62 104 LYS A N 1
ATOM 768 C CA . LYS A 1 104 ? -5.802 8.845 -5.271 1.00 89.62 104 LYS A CA 1
ATOM 769 C C . LYS A 1 104 ? -5.177 8.652 -6.655 1.00 89.62 104 LYS A C 1
ATOM 771 O O . LYS A 1 104 ? -5.889 8.336 -7.600 1.00 89.62 104 LYS A O 1
ATOM 776 N N . ASP A 1 105 ? -3.862 8.799 -6.753 1.00 88.50 105 ASP A N 1
ATOM 777 C CA . ASP A 1 105 ? -3.069 8.499 -7.951 1.00 88.50 105 ASP A CA 1
ATOM 778 C C . ASP A 1 105 ? -2.827 6.988 -8.151 1.00 88.50 105 ASP A C 1
ATOM 780 O O . ASP A 1 105 ? -2.183 6.589 -9.120 1.00 88.50 105 ASP A O 1
ATOM 784 N N . ARG A 1 106 ? -3.417 6.151 -7.281 1.00 88.62 106 ARG A N 1
ATOM 785 C CA . ARG A 1 106 ? -3.328 4.683 -7.233 1.00 88.62 106 ARG A CA 1
ATOM 786 C C . ARG A 1 106 ? -2.004 4.130 -6.707 1.00 88.62 106 ARG A C 1
ATOM 788 O O . ARG A 1 106 ? -1.849 2.913 -6.714 1.00 88.62 106 ARG A O 1
ATOM 795 N N . THR A 1 107 ? -1.108 4.983 -6.215 1.00 90.69 107 THR A N 1
ATOM 796 C CA . THR A 1 107 ? 0.144 4.549 -5.580 1.00 90.69 107 THR A CA 1
ATOM 797 C C . THR A 1 107 ? -0.083 3.993 -4.173 1.00 90.69 107 THR A C 1
ATOM 799 O O . THR A 1 107 ? -1.167 4.134 -3.592 1.00 90.69 107 THR A O 1
ATOM 802 N N . GLY A 1 108 ? 0.936 3.365 -3.593 1.00 89.50 108 GLY A N 1
ATOM 803 C CA . GLY A 1 108 ? 0.950 3.009 -2.189 1.00 89.50 108 GLY A CA 1
ATOM 804 C C . GLY A 1 108 ? 1.229 4.205 -1.282 1.00 89.50 108 GLY A C 1
ATOM 805 O O . GLY A 1 108 ? 1.728 5.255 -1.690 1.00 89.50 108 GLY A O 1
ATOM 806 N N . GLY A 1 109 ? 0.899 4.041 -0.007 1.00 91.94 109 GLY A N 1
ATOM 807 C CA . GLY A 1 109 ? 1.192 5.030 1.020 1.00 91.94 109 GLY A CA 1
ATOM 808 C C . GLY A 1 109 ? 1.407 4.369 2.369 1.00 91.94 109 GLY A C 1
ATOM 809 O O . GLY A 1 109 ? 1.068 3.202 2.550 1.00 91.94 109 GLY A O 1
ATOM 810 N N . ASP A 1 110 ? 1.967 5.114 3.307 1.00 93.50 110 ASP A N 1
ATOM 811 C CA . ASP A 1 110 ? 2.293 4.602 4.632 1.00 93.50 110 ASP A CA 1
ATOM 812 C C . ASP A 1 110 ? 1.103 4.839 5.571 1.00 93.50 110 ASP A C 1
ATOM 814 O O . ASP A 1 110 ? 0.596 5.966 5.619 1.00 93.50 110 ASP A O 1
ATOM 818 N N . PRO A 1 111 ? 0.598 3.796 6.257 1.00 94.06 111 PRO A N 1
ATOM 819 C CA . PRO A 1 111 ? -0.629 3.880 7.037 1.00 94.06 111 PRO A CA 1
ATOM 820 C C . PRO A 1 111 ? -0.410 4.469 8.434 1.00 94.06 111 PRO A C 1
ATOM 822 O O . PRO A 1 111 ? 0.496 4.072 9.160 1.00 94.06 111 PRO A O 1
ATOM 825 N N . PHE A 1 112 ? -1.326 5.340 8.855 1.00 94.19 112 PHE A N 1
ATOM 826 C CA . PHE A 1 112 ? -1.400 5.907 10.201 1.00 94.19 112 PHE A CA 1
ATOM 827 C C . PHE A 1 112 ? -2.862 5.906 10.668 1.00 94.19 112 PHE A C 1
ATOM 829 O O . PHE A 1 112 ? -3.640 6.774 10.258 1.00 94.19 112 PHE A O 1
ATOM 836 N N . PRO A 1 113 ? -3.290 4.926 11.481 1.00 92.75 113 PRO A N 1
ATOM 837 C CA . PRO A 1 113 ? -4.646 4.913 12.007 1.00 92.75 113 PRO A CA 1
ATOM 838 C C . PRO A 1 113 ? -4.846 6.072 12.986 1.00 92.75 113 PRO A C 1
ATOM 840 O O . PRO A 1 113 ? -3.954 6.400 13.770 1.00 92.75 113 PRO A O 1
ATOM 843 N N . SER A 1 114 ? -6.032 6.676 12.973 1.00 91.69 114 SER A N 1
ATOM 844 C CA . SER A 1 114 ? -6.410 7.650 13.990 1.00 91.69 114 SER A CA 1
ATOM 845 C C . SER A 1 114 ? -6.542 6.970 15.360 1.00 91.69 114 SER A C 1
ATOM 847 O O . SER A 1 114 ? -6.907 5.789 15.430 1.00 91.69 114 SER A O 1
ATOM 849 N N . PRO A 1 115 ? -6.282 7.691 16.467 1.00 91.19 115 PRO A N 1
ATOM 850 C CA . PRO A 1 115 ? -6.395 7.126 17.813 1.00 91.19 115 PRO A CA 1
ATOM 851 C C . PRO A 1 115 ? -7.778 6.538 18.133 1.00 91.19 115 PRO A C 1
ATOM 853 O O . PRO A 1 115 ? -7.878 5.549 18.851 1.00 91.19 115 PRO A O 1
ATOM 856 N N . ASP A 1 116 ? -8.840 7.121 17.571 1.00 89.94 116 ASP A N 1
ATOM 857 C CA . ASP A 1 116 ? -10.231 6.677 17.726 1.00 89.94 116 ASP A CA 1
ATOM 858 C C . ASP A 1 116 ? -10.641 5.549 16.757 1.00 89.94 116 ASP A C 1
ATOM 860 O O . ASP A 1 116 ? -11.771 5.066 16.808 1.00 89.94 116 ASP A O 1
ATOM 864 N N . GLY A 1 117 ? -9.745 5.129 15.856 1.00 88.38 117 GLY A N 1
ATOM 865 C CA . GLY A 1 117 ? -9.999 4.088 14.859 1.00 88.38 117 GLY A CA 1
ATOM 866 C C . GLY A 1 117 ? -10.999 4.471 13.763 1.00 88.38 117 GLY A C 1
ATOM 867 O O . GLY A 1 117 ? -11.369 3.607 12.966 1.00 88.38 117 GLY A O 1
ATOM 868 N N . GLN A 1 118 ? -11.442 5.729 13.696 1.00 89.75 118 GLN A N 1
ATOM 869 C CA . GLN A 1 118 ? -12.412 6.182 12.696 1.00 89.75 118 GLN A CA 1
ATOM 870 C C . GLN A 1 118 ? -11.789 6.492 11.336 1.00 89.75 118 GLN A C 1
ATOM 872 O O . GLN A 1 118 ? -12.507 6.562 10.342 1.00 89.75 118 GLN A O 1
ATOM 877 N N . HIS A 1 119 ? -10.474 6.675 11.263 1.00 91.06 119 HIS A N 1
ATOM 878 C CA . HIS A 1 119 ? -9.781 7.045 10.039 1.00 91.06 119 HIS A CA 1
ATOM 879 C C . HIS A 1 119 ? -8.440 6.324 9.929 1.00 91.06 119 HIS A C 1
ATOM 881 O O . HIS A 1 119 ? -7.811 5.957 10.919 1.00 91.06 119 HIS A O 1
ATOM 887 N N . ILE A 1 120 ? -7.969 6.176 8.700 1.00 92.44 120 ILE A N 1
ATOM 888 C CA . ILE A 1 120 ? -6.564 5.936 8.392 1.00 92.44 120 ILE A CA 1
ATOM 889 C C . ILE A 1 120 ? -6.076 7.098 7.535 1.00 92.44 120 ILE A C 1
ATOM 891 O O . ILE A 1 120 ? -6.662 7.420 6.502 1.00 92.44 120 ILE A O 1
ATOM 895 N N . VAL A 1 121 ? -4.998 7.736 7.977 1.00 93.50 121 VAL A N 1
ATOM 896 C CA . VAL A 1 121 ? -4.236 8.687 7.176 1.00 93.50 121 VAL A CA 1
ATOM 897 C C . VAL A 1 121 ? -3.151 7.906 6.451 1.00 93.50 121 VAL A C 1
ATOM 899 O O . VAL A 1 121 ? -2.425 7.132 7.061 1.00 93.50 121 VAL A O 1
ATOM 902 N N . MET A 1 122 ? -3.053 8.093 5.144 1.00 94.06 122 MET A N 1
ATOM 903 C CA . MET A 1 122 ? -1.999 7.526 4.318 1.00 94.06 122 MET A CA 1
ATOM 904 C C . MET A 1 122 ? -1.104 8.642 3.802 1.00 94.06 122 MET A C 1
ATOM 906 O O . MET A 1 122 ? -1.607 9.615 3.232 1.00 94.06 122 MET A O 1
ATOM 910 N N . LEU A 1 123 ? 0.207 8.494 3.974 1.00 93.12 123 LEU A N 1
ATOM 911 C CA . LEU A 1 123 ? 1.205 9.395 3.398 1.00 93.12 123 LEU A CA 1
ATOM 912 C C . LEU A 1 123 ? 1.755 8.787 2.108 1.00 93.12 123 LEU A C 1
ATOM 914 O O . LEU A 1 123 ? 2.240 7.659 2.122 1.00 93.12 123 LEU A O 1
ATOM 918 N N . ALA A 1 124 ? 1.671 9.505 0.987 1.00 89.88 124 ALA A N 1
ATOM 919 C CA . ALA A 1 124 ? 2.166 8.988 -0.285 1.00 89.88 124 ALA A CA 1
ATOM 920 C C . ALA A 1 124 ? 3.696 8.913 -0.301 1.00 89.88 124 ALA A C 1
ATOM 922 O O . ALA A 1 124 ? 4.385 9.857 0.096 1.00 89.88 124 ALA A O 1
ATOM 923 N N . ARG A 1 125 ? 4.233 7.845 -0.898 1.00 85.50 125 ARG A N 1
ATOM 924 C CA . ARG A 1 125 ? 5.667 7.734 -1.217 1.00 85.50 125 ARG A CA 1
ATOM 925 C C . ARG A 1 125 ? 6.033 8.397 -2.550 1.00 85.50 125 ARG A C 1
ATOM 927 O O . ARG A 1 125 ? 6.913 7.945 -3.263 1.00 85.50 125 ARG A O 1
ATOM 934 N N . ASN A 1 126 ? 5.376 9.505 -2.881 1.00 77.50 126 ASN A N 1
ATOM 935 C CA . ASN A 1 126 ? 5.630 10.308 -4.081 1.00 77.50 126 ASN A CA 1
ATOM 936 C C . ASN A 1 126 ? 6.436 11.583 -3.746 1.00 77.50 126 ASN A C 1
ATOM 938 O O . ASN A 1 126 ? 6.100 12.689 -4.174 1.00 77.50 126 ASN A O 1
ATOM 942 N N . GLY A 1 127 ? 7.452 11.439 -2.888 1.00 76.50 127 GLY A N 1
ATOM 943 C CA . GLY A 1 127 ? 8.167 12.571 -2.285 1.00 76.50 127 GLY A CA 1
ATOM 944 C C . GLY A 1 127 ? 7.394 13.269 -1.157 1.00 76.50 127 GLY A C 1
ATOM 945 O O . GLY A 1 127 ? 7.717 14.401 -0.815 1.00 76.50 127 GLY A O 1
ATOM 946 N N . GLY A 1 128 ? 6.363 12.622 -0.595 1.00 78.31 128 GLY A N 1
ATOM 947 C CA . GLY A 1 128 ? 5.568 13.169 0.511 1.00 78.31 128 GLY A CA 1
ATOM 948 C C . GLY A 1 128 ? 4.653 14.328 0.109 1.00 78.31 128 GLY A C 1
ATOM 949 O O . GLY A 1 128 ? 4.249 15.120 0.956 1.00 78.31 128 GLY A O 1
ATOM 950 N N . THR A 1 129 ? 4.323 14.451 -1.178 1.00 85.31 129 THR A N 1
ATOM 951 C CA . THR A 1 129 ? 3.583 15.607 -1.714 1.00 85.31 129 THR A CA 1
ATOM 952 C C . THR A 1 129 ? 2.073 15.509 -1.511 1.00 85.31 129 THR A C 1
ATOM 954 O O . THR A 1 129 ? 1.349 16.474 -1.754 1.00 85.31 129 THR A O 1
ATOM 957 N N . SER A 1 130 ? 1.573 14.356 -1.057 1.00 90.25 130 SER A N 1
ATOM 958 C CA . SER A 1 130 ? 0.148 14.159 -0.813 1.00 90.25 130 SER A CA 1
ATOM 959 C C . SER A 1 130 ? -0.138 13.234 0.367 1.00 90.25 130 SER A C 1
ATOM 961 O O . SER A 1 130 ? 0.623 12.317 0.678 1.00 90.25 130 SER A O 1
ATOM 963 N N . LEU A 1 131 ? -1.288 13.471 0.996 1.00 94.06 131 LEU A N 1
ATOM 964 C CA . LEU A 1 131 ? -1.887 12.591 1.990 1.00 94.06 131 LEU A CA 1
ATOM 965 C C . LEU A 1 131 ? -3.298 12.198 1.556 1.00 94.06 131 LEU A C 1
ATOM 967 O O . LEU A 1 131 ? -3.964 12.918 0.805 1.00 94.06 131 LEU A O 1
ATOM 971 N N . ARG A 1 132 ? -3.772 11.055 2.042 1.00 93.62 132 ARG A N 1
ATOM 972 C CA . ARG A 1 132 ? -5.144 10.588 1.847 1.00 93.62 132 ARG A CA 1
ATOM 973 C C . ARG A 1 132 ? -5.719 10.201 3.195 1.00 93.62 132 ARG A C 1
ATOM 975 O O . ARG A 1 132 ? -5.180 9.336 3.869 1.00 93.62 132 ARG A O 1
ATOM 982 N N . VAL A 1 133 ? -6.847 10.800 3.554 1.00 93.88 133 VAL A N 1
ATOM 983 C CA . VAL A 1 133 ? -7.650 10.348 4.693 1.00 93.88 133 VAL A CA 1
ATOM 984 C C . VAL A 1 133 ? -8.691 9.369 4.169 1.00 93.88 133 VAL A C 1
ATOM 986 O O . VAL A 1 133 ? -9.446 9.688 3.249 1.00 93.88 133 VAL A O 1
ATOM 989 N N . VAL A 1 134 ? -8.709 8.163 4.724 1.00 90.06 134 VAL A N 1
ATOM 990 C CA . VAL A 1 134 ? -9.714 7.144 4.432 1.00 90.06 134 VAL A CA 1
ATOM 991 C C . VAL A 1 134 ? -10.582 6.980 5.677 1.00 90.06 134 VAL A C 1
ATOM 993 O O . VAL A 1 134 ? -10.059 6.591 6.723 1.00 90.06 134 VAL A O 1
ATOM 996 N N . PRO A 1 135 ? -11.890 7.272 5.599 1.00 87.88 135 PRO A N 1
ATOM 997 C CA . PRO A 1 135 ? -12.792 6.982 6.697 1.00 87.88 135 PRO A CA 1
ATOM 998 C C . PRO A 1 135 ? -12.923 5.469 6.860 1.00 87.88 135 PRO A C 1
ATOM 1000 O O . PRO A 1 135 ? -13.063 4.719 5.887 1.00 87.88 135 PRO A O 1
ATOM 1003 N N . TRP A 1 136 ? -12.904 5.014 8.104 1.00 73.25 136 TRP A N 1
ATOM 1004 C CA . TRP A 1 136 ? -13.230 3.644 8.430 1.00 73.25 136 TRP A CA 1
ATOM 1005 C C . TRP A 1 136 ? -14.746 3.482 8.356 1.00 73.25 136 TRP A C 1
ATOM 1007 O O . TRP A 1 136 ? -15.491 3.815 9.275 1.00 73.25 136 TRP A O 1
ATOM 1017 N N . LEU A 1 137 ? -15.218 2.970 7.221 1.00 63.94 137 LEU A N 1
ATOM 1018 C CA . LEU A 1 137 ? -16.596 2.516 7.117 1.00 63.94 137 LEU A CA 1
ATOM 1019 C C . LEU A 1 137 ? -16.722 1.256 7.971 1.00 63.94 137 LEU A C 1
ATOM 1021 O O . LEU A 1 137 ? -16.151 0.213 7.618 1.00 63.94 137 LEU A O 1
ATOM 1025 N N . ILE A 1 138 ? -17.475 1.362 9.071 1.00 54.84 138 ILE A N 1
ATOM 1026 C CA . ILE A 1 138 ? -18.023 0.208 9.780 1.00 54.84 138 ILE A CA 1
ATOM 1027 C C . ILE A 1 138 ? -18.790 -0.582 8.722 1.00 54.84 138 ILE A C 1
ATOM 1029 O O . ILE A 1 138 ? -19.877 -0.181 8.309 1.00 54.84 138 ILE A O 1
ATOM 1033 N N . SER A 1 139 ? -18.226 -1.698 8.254 1.00 42.66 139 SER A N 1
ATOM 1034 C CA . SER A 1 139 ? -19.036 -2.709 7.583 1.00 42.66 139 SER A CA 1
ATOM 1035 C C . SER A 1 139 ? -20.060 -3.132 8.618 1.00 42.66 139 SER A C 1
ATOM 1037 O O . SER A 1 139 ? -19.722 -3.757 9.624 1.00 42.66 139 SER A O 1
ATOM 1039 N N . SER A 1 140 ? -21.281 -2.659 8.417 1.00 34.72 140 SER A N 1
ATOM 1040 C CA . SER A 1 140 ? -22.368 -2.708 9.368 1.00 34.72 140 SER A CA 1
ATOM 1041 C C . SER A 1 140 ? -22.464 -4.084 10.024 1.00 34.72 140 SER A C 1
ATOM 1043 O O . SER A 1 140 ? -22.753 -5.071 9.349 1.00 34.72 140 SER A O 1
ATOM 1045 N N . ARG A 1 141 ? -22.311 -4.147 11.350 1.00 41.22 141 ARG A N 1
ATOM 1046 C CA . ARG A 1 141 ? -22.819 -5.293 12.116 1.00 41.22 141 ARG A CA 1
ATOM 1047 C C . ARG A 1 141 ? -24.352 -5.383 12.081 1.00 41.22 141 ARG A C 1
ATOM 1049 O O . ARG A 1 141 ? -24.874 -6.337 12.625 1.00 41.22 141 ARG A O 1
ATOM 1056 N N . ASN A 1 142 ? -25.055 -4.443 11.436 1.00 38.06 142 ASN A N 1
ATOM 1057 C CA . ASN A 1 142 ? -26.466 -4.526 11.042 1.00 38.06 142 ASN A CA 1
ATOM 1058 C C . ASN A 1 142 ? -26.759 -3.483 9.949 1.00 38.06 142 ASN A C 1
ATOM 1060 O O . ASN A 1 142 ? -26.579 -2.294 10.191 1.00 38.06 142 ASN A O 1
ATOM 1064 N N . GLY A 1 143 ? -27.171 -3.928 8.759 1.00 33.31 143 GLY A N 1
ATOM 1065 C CA . GLY A 1 143 ? -27.278 -3.161 7.509 1.00 33.31 143 GLY A CA 1
ATOM 1066 C C . GLY A 1 143 ? -27.904 -1.764 7.580 1.00 33.31 143 GLY A C 1
ATOM 1067 O O . GLY A 1 143 ? -29.077 -1.585 7.262 1.00 33.31 143 GLY A O 1
ATOM 1068 N N . ARG A 1 144 ? -27.095 -0.745 7.878 1.00 33.41 144 ARG A N 1
ATOM 1069 C CA . ARG A 1 144 ? -27.437 0.652 7.600 1.00 33.41 144 ARG A CA 1
ATOM 1070 C C . ARG A 1 144 ? -26.173 1.460 7.329 1.00 33.41 144 ARG A C 1
ATOM 1072 O O . ARG A 1 144 ? -25.426 1.803 8.239 1.00 33.41 144 ARG A O 1
ATOM 1079 N N . LEU A 1 145 ? -25.938 1.725 6.048 1.00 35.16 145 LEU A N 1
ATOM 1080 C CA . LEU A 1 145 ? -25.045 2.784 5.595 1.00 35.16 145 LEU A CA 1
ATOM 1081 C C . LEU A 1 145 ? -25.723 4.116 5.927 1.00 35.16 145 LEU A C 1
ATOM 1083 O O . LEU A 1 145 ? -26.817 4.383 5.431 1.00 35.16 145 LEU A O 1
ATOM 1087 N N . HIS A 1 146 ? -25.096 4.926 6.774 1.00 33.75 146 HIS A N 1
ATOM 1088 C CA . HIS A 1 146 ? -25.402 6.349 6.834 1.00 33.75 146 HIS A CA 1
ATOM 1089 C C . HIS A 1 146 ? -24.516 7.037 5.795 1.00 33.75 146 HIS A C 1
ATOM 1091 O O . HIS A 1 146 ? -23.291 7.023 5.911 1.00 33.75 146 HIS A O 1
ATOM 1097 N N . THR A 1 147 ? -25.176 7.500 4.736 1.00 41.94 147 THR A N 1
ATOM 1098 C CA . THR A 1 147 ? -24.658 8.395 3.694 1.00 41.94 147 THR A CA 1
ATOM 1099 C C . THR A 1 147 ? -24.347 9.768 4.254 1.00 41.94 147 THR A C 1
ATOM 1101 O O . THR A 1 147 ? -25.177 10.233 5.071 1.00 41.94 147 THR A O 1
#

pLDDT: mean 81.93, std 16.0, range [33.31, 94.38]

Radius of gyration: 17.14 Å; chains: 1; bounding box: 51×43×42 Å